Protein AF-A0A960AR47-F1 (afdb_monomer_lite)

Radius of gyration: 12.83 Å; chains: 1; bounding box: 25×30×38 Å

Str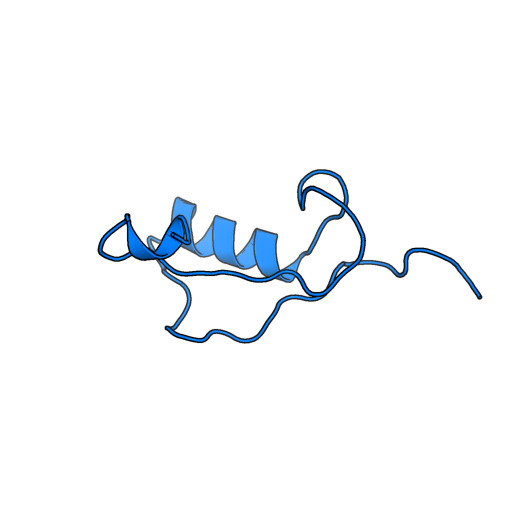ucture (mmCIF, N/CA/C/O backbone):
data_AF-A0A960AR47-F1
#
_entry.id   AF-A0A960AR47-F1
#
loop_
_atom_site.group_PDB
_atom_site.id
_atom_site.type_symbol
_atom_site.label_atom_id
_atom_site.label_alt_id
_atom_site.label_comp_id
_atom_site.label_asym_id
_atom_site.label_entity_id
_atom_site.label_seq_id
_atom_site.pdbx_PDB_ins_code
_atom_site.Cartn_x
_atom_site.Cartn_y
_atom_site.Cartn_z
_atom_site.occupancy
_atom_site.B_iso_or_equiv
_atom_site.auth_seq_id
_atom_site.auth_comp_id
_atom_site.auth_asym_id
_atom_site.auth_atom_id
_atom_site.pdbx_PDB_model_num
ATOM 1 N N . VAL A 1 1 ? -3.088 -19.719 8.012 1.00 58.38 1 VAL A N 1
ATOM 2 C CA . VAL A 1 1 ? -4.091 -18.634 8.182 1.00 58.38 1 VAL A CA 1
ATOM 3 C C . VAL A 1 1 ? -3.510 -17.355 7.595 1.00 58.38 1 VAL A C 1
ATOM 5 O O . VAL A 1 1 ? -2.335 -17.109 7.821 1.00 58.38 1 VAL A O 1
ATOM 8 N N . ALA A 1 2 ? -4.267 -16.578 6.815 1.00 85.56 2 ALA A N 1
ATOM 9 C CA . ALA A 1 2 ? -3.770 -15.311 6.263 1.00 85.56 2 ALA A CA 1
ATOM 10 C C . ALA A 1 2 ? -3.620 -14.252 7.371 1.00 85.56 2 ALA A C 1
ATOM 12 O O . ALA A 1 2 ? -4.550 -14.075 8.158 1.00 85.56 2 ALA A O 1
ATOM 13 N N . ALA A 1 3 ? -2.493 -13.529 7.410 1.00 88.81 3 ALA A N 1
ATOM 14 C CA . ALA A 1 3 ? -2.188 -12.543 8.458 1.00 88.81 3 ALA A CA 1
ATOM 15 C C . ALA A 1 3 ? -3.288 -11.478 8.633 1.00 88.81 3 ALA A C 1
ATOM 17 O O . ALA A 1 3 ? -3.640 -11.128 9.755 1.00 88.81 3 ALA A O 1
ATOM 18 N N . SER A 1 4 ? -3.918 -11.035 7.540 1.00 87.88 4 SER A N 1
ATOM 19 C CA . SER A 1 4 ? -5.022 -10.065 7.575 1.00 87.88 4 SER A CA 1
ATOM 20 C C . SER A 1 4 ? -6.260 -10.546 8.341 1.00 87.88 4 SER A C 1
ATOM 22 O O . SER A 1 4 ? -7.032 -9.721 8.817 1.00 87.88 4 SER A O 1
ATOM 24 N N . ARG A 1 5 ? -6.460 -11.863 8.490 1.00 88.81 5 ARG A N 1
ATOM 25 C CA . ARG A 1 5 ? -7.578 -12.433 9.263 1.00 88.81 5 ARG A CA 1
ATOM 26 C C . ARG A 1 5 ? -7.294 -12.492 10.764 1.00 88.81 5 ARG A C 1
ATOM 28 O O . ARG A 1 5 ? -8.229 -12.664 11.536 1.00 88.81 5 ARG A O 1
ATOM 35 N N . LEU A 1 6 ? -6.029 -12.360 11.165 1.00 94.81 6 LEU A N 1
ATOM 36 C CA . LEU A 1 6 ? -5.599 -12.387 12.565 1.00 94.81 6 LEU A CA 1
ATOM 37 C C . LEU A 1 6 ? -5.633 -10.998 13.221 1.00 94.81 6 LEU A C 1
ATOM 39 O O . LEU A 1 6 ? -5.487 -10.899 14.433 1.00 94.81 6 LEU A O 1
ATOM 43 N N . LEU A 1 7 ? -5.825 -9.934 12.434 1.00 92.44 7 LEU A N 1
ATOM 44 C CA . LEU A 1 7 ? -5.775 -8.543 12.884 1.00 92.44 7 LEU A CA 1
ATOM 45 C C . LEU A 1 7 ? -7.153 -7.881 12.704 1.00 92.44 7 LEU A C 1
ATOM 47 O O . LEU A 1 7 ? -7.487 -7.450 11.593 1.00 92.44 7 LEU A O 1
ATOM 51 N N . PRO A 1 8 ? -7.981 -7.796 13.766 1.00 90.75 8 PRO A N 1
ATOM 52 C CA . PRO A 1 8 ? -9.288 -7.153 13.698 1.00 90.75 8 PRO A CA 1
ATOM 53 C C . PRO A 1 8 ? -9.176 -5.718 13.176 1.00 90.75 8 PRO A C 1
ATOM 55 O O . PRO A 1 8 ? -8.367 -4.928 13.648 1.00 90.75 8 PRO A O 1
ATOM 58 N N . GLY A 1 9 ? -9.988 -5.378 12.176 1.00 89.50 9 GLY A N 1
ATOM 59 C CA . GLY A 1 9 ? -10.002 -4.033 11.598 1.00 89.50 9 GLY A CA 1
ATOM 60 C C . GLY A 1 9 ? -8.948 -3.767 10.518 1.00 89.50 9 GLY A C 1
ATOM 61 O O . GLY A 1 9 ? -9.049 -2.726 9.867 1.00 89.50 9 GLY A O 1
ATOM 62 N N . ALA A 1 10 ? -8.031 -4.701 10.234 1.00 92.88 10 ALA A N 1
ATOM 63 C CA . ALA A 1 10 ? -7.080 -4.566 9.131 1.00 92.88 10 ALA A CA 1
ATOM 64 C C . ALA A 1 10 ? -7.777 -4.422 7.760 1.00 92.88 10 ALA A C 1
ATOM 66 O O . ALA A 1 10 ? -8.938 -4.810 7.558 1.00 92.88 10 ALA A O 1
ATOM 67 N N . ARG A 1 11 ? -7.063 -3.845 6.787 1.00 94.12 11 ARG A N 1
ATOM 68 C CA . ARG A 1 11 ? -7.469 -3.794 5.375 1.00 94.12 11 ARG A CA 1
ATOM 69 C C . ARG A 1 11 ? -6.373 -4.409 4.522 1.00 94.12 11 ARG A C 1
ATOM 71 O O . ARG A 1 11 ? -5.211 -4.046 4.661 1.00 94.12 11 ARG A O 1
ATOM 78 N N . LEU A 1 12 ? -6.757 -5.336 3.651 1.00 94.00 12 LEU A N 1
ATOM 79 C CA . LEU A 1 12 ? -5.845 -5.928 2.682 1.00 94.00 12 LEU A CA 1
ATOM 80 C C . LEU A 1 12 ? -5.689 -4.980 1.491 1.00 94.00 12 LEU A C 1
ATOM 82 O O . LEU A 1 12 ? -6.682 -4.495 0.950 1.00 94.00 12 LEU A O 1
ATOM 86 N N . ILE A 1 13 ? -4.443 -4.739 1.099 1.00 94.81 13 ILE A N 1
ATOM 87 C CA . ILE A 1 13 ? -4.080 -4.076 -0.149 1.00 94.81 13 ILE A CA 1
ATOM 88 C C . ILE A 1 13 ? -3.250 -5.085 -0.935 1.00 94.81 13 ILE A C 1
ATOM 90 O O . ILE A 1 13 ? -2.259 -5.594 -0.414 1.00 94.81 13 ILE A O 1
ATOM 94 N N . THR A 1 14 ? -3.657 -5.367 -2.165 1.00 94.81 14 THR A N 1
ATOM 95 C CA . THR A 1 14 ? -2.937 -6.262 -3.071 1.00 94.81 14 THR A CA 1
ATOM 96 C C . THR A 1 14 ? -2.195 -5.428 -4.106 1.00 94.81 14 THR A C 1
ATOM 98 O O . THR A 1 14 ? -2.765 -4.477 -4.648 1.00 94.81 14 THR A O 1
ATOM 101 N N . VAL A 1 15 ? -0.938 -5.778 -4.379 1.00 95.69 15 VAL A N 1
ATOM 102 C CA . VAL A 1 15 ? -0.246 -5.358 -5.601 1.00 95.69 15 VAL A CA 1
ATOM 103 C C . VAL A 1 15 ? -0.317 -6.520 -6.572 1.00 95.69 15 VAL A C 1
ATOM 105 O O . VAL A 1 15 ? 0.237 -7.580 -6.296 1.00 95.69 15 VAL A O 1
ATOM 108 N N . ASP A 1 16 ? -1.009 -6.313 -7.679 1.00 95.12 16 ASP A N 1
ATOM 109 C CA . ASP A 1 16 ? -0.969 -7.209 -8.821 1.00 95.12 16 ASP A C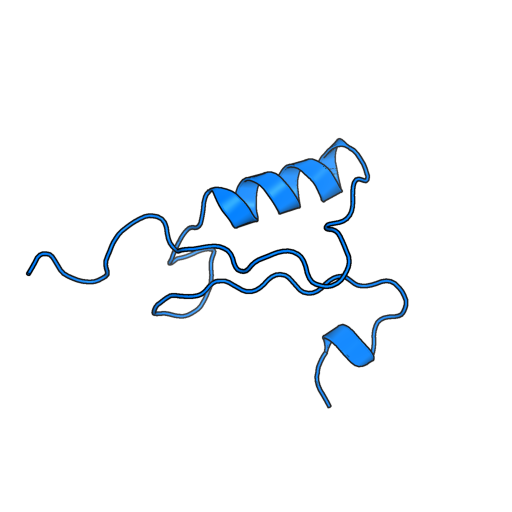A 1
ATOM 110 C C . ASP A 1 16 ? 0.256 -6.836 -9.669 1.00 95.12 16 ASP A C 1
ATOM 112 O O . ASP A 1 16 ? 0.356 -5.742 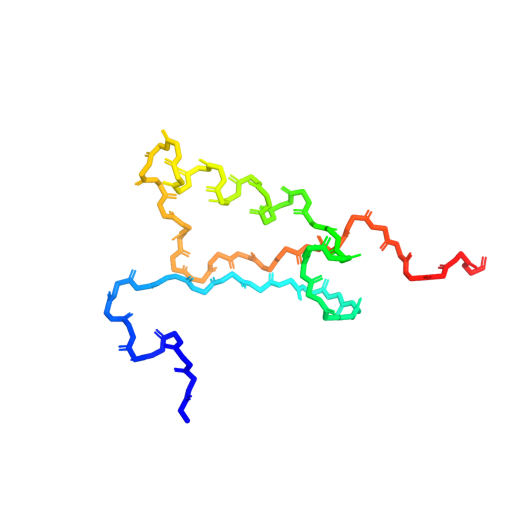-10.237 1.00 95.12 16 ASP A O 1
ATOM 116 N N . GLY A 1 17 ? 1.265 -7.700 -9.611 1.00 92.38 17 GLY A N 1
ATOM 117 C CA . GLY A 1 17 ? 2.597 -7.435 -10.130 1.00 92.38 17 GLY A CA 1
ATOM 118 C C . GLY A 1 17 ? 3.588 -8.559 -9.826 1.00 92.38 17 GLY A C 1
ATOM 119 O O . GLY A 1 17 ? 3.258 -9.575 -9.219 1.00 92.38 17 GLY A O 1
ATOM 120 N N . TYR A 1 18 ? 4.830 -8.361 -10.252 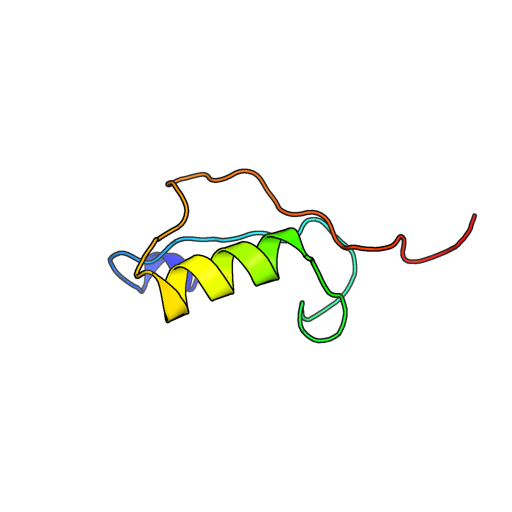1.00 92.19 18 TYR A N 1
ATOM 121 C CA . TYR A 1 18 ? 5.924 -9.320 -10.201 1.00 92.19 18 TYR A CA 1
ATOM 122 C C . TYR A 1 18 ? 6.986 -8.880 -9.188 1.00 92.19 18 TYR A C 1
ATOM 124 O O . TYR A 1 18 ? 7.567 -7.805 -9.320 1.00 92.19 18 TYR A O 1
ATOM 132 N N . GLY A 1 19 ? 7.285 -9.731 -8.204 1.00 88.75 19 GLY A N 1
ATOM 133 C CA . GLY A 1 19 ? 8.383 -9.536 -7.248 1.00 88.75 19 GLY A CA 1
ATOM 134 C C . GLY A 1 19 ? 7.949 -9.515 -5.780 1.00 88.75 19 GLY A C 1
ATOM 135 O O . GLY A 1 19 ? 6.772 -9.630 -5.451 1.00 88.75 19 GLY A O 1
ATOM 136 N N . HIS A 1 20 ? 8.928 -9.379 -4.885 1.00 92.62 20 HIS A N 1
ATOM 137 C CA . HIS A 1 20 ? 8.733 -9.251 -3.440 1.00 92.62 20 HIS A CA 1
ATOM 138 C C . HIS A 1 20 ? 9.814 -8.312 -2.884 1.00 92.62 20 HIS A C 1
ATOM 140 O O . HIS A 1 20 ? 10.995 -8.604 -3.035 1.00 92.62 20 HIS A O 1
ATOM 146 N N . THR A 1 21 ? 9.515 -7.168 -2.266 1.00 92.56 21 THR A N 1
ATOM 147 C CA . THR A 1 21 ? 8.240 -6.577 -1.785 1.00 92.56 21 THR A CA 1
ATOM 148 C C . THR A 1 21 ? 7.944 -5.243 -2.514 1.00 92.56 21 THR A C 1
ATOM 150 O O . THR A 1 21 ? 8.755 -4.818 -3.334 1.00 92.56 21 THR A O 1
ATOM 153 N N . GLU A 1 22 ? 6.813 -4.567 -2.243 1.00 93.44 22 GLU A N 1
ATOM 154 C CA . GLU A 1 22 ? 6.476 -3.234 -2.798 1.00 93.44 22 GLU A CA 1
ATOM 155 C C . GLU A 1 22 ? 7.611 -2.214 -2.630 1.00 93.44 22 GLU A C 1
ATOM 157 O O . GLU A 1 22 ? 7.818 -1.388 -3.511 1.00 93.44 22 GLU A O 1
ATOM 162 N N . LEU A 1 23 ? 8.425 -2.339 -1.576 1.00 89.38 23 LEU A N 1
ATOM 163 C CA . LEU A 1 23 ? 9.606 -1.496 -1.378 1.00 89.38 23 LEU A CA 1
ATOM 164 C C . LEU A 1 23 ? 10.586 -1.545 -2.568 1.00 89.38 23 LEU A C 1
ATOM 166 O O . LEU A 1 23 ? 11.187 -0.532 -2.912 1.00 89.38 23 LEU A O 1
ATOM 170 N N . ALA A 1 24 ? 10.749 -2.718 -3.188 1.00 90.44 24 ALA A N 1
ATOM 171 C CA . ALA A 1 24 ? 11.631 -2.935 -4.337 1.00 90.44 24 ALA A CA 1
ATOM 172 C C . ALA A 1 24 ? 10.879 -2.951 -5.682 1.00 90.44 24 ALA A C 1
ATOM 174 O O . ALA A 1 24 ? 11.485 -2.708 -6.722 1.00 90.44 24 ALA A O 1
ATOM 175 N N . ASN A 1 25 ? 9.568 -3.215 -5.669 1.00 91.94 25 ASN A N 1
ATOM 176 C CA . ASN A 1 25 ? 8.686 -3.134 -6.834 1.00 91.94 25 ASN A CA 1
ATOM 177 C C . ASN A 1 25 ? 7.554 -2.123 -6.567 1.00 91.94 25 ASN A C 1
ATOM 179 O O . ASN A 1 25 ? 6.456 -2.514 -6.154 1.00 91.94 25 ASN A O 1
ATOM 183 N N . PRO A 1 26 ? 7.820 -0.819 -6.750 1.00 94.00 26 PRO A N 1
ATOM 184 C CA . PRO A 1 26 ? 6.970 0.229 -6.212 1.00 94.00 26 PRO A CA 1
ATOM 185 C C . PRO A 1 26 ? 5.614 0.312 -6.911 1.00 94.00 26 PRO A C 1
ATOM 187 O O . PRO A 1 26 ? 5.491 0.145 -8.131 1.00 94.00 26 PRO A O 1
ATOM 190 N N . SER A 1 27 ? 4.600 0.692 -6.134 1.00 97.19 27 SER A N 1
ATOM 191 C CA . SER A 1 27 ? 3.263 1.012 -6.631 1.00 97.19 27 SER A CA 1
ATOM 192 C C . SER A 1 27 ? 2.792 2.353 -6.072 1.00 97.19 27 SER A C 1
ATOM 194 O O . SER A 1 27 ?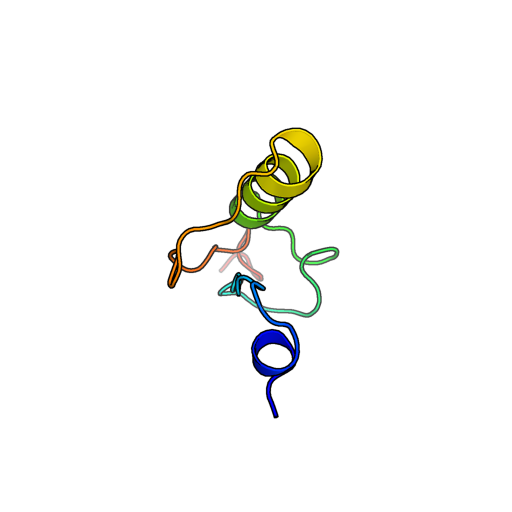 2.499 2.492 -4.884 1.00 97.19 27 SER A O 1
ATOM 196 N N . LYS A 1 28 ? 2.619 3.350 -6.949 1.00 97.69 28 LYS A N 1
ATOM 197 C CA . LYS A 1 28 ? 2.062 4.669 -6.591 1.00 97.69 28 LYS A CA 1
ATOM 198 C C . LYS A 1 28 ? 0.697 4.543 -5.909 1.00 97.69 28 LYS A C 1
ATOM 200 O O . LYS A 1 28 ? 0.404 5.293 -4.983 1.00 97.69 28 LYS A O 1
ATOM 205 N N . CYS A 1 29 ? -0.115 3.574 -6.334 1.00 97.44 29 CYS A N 1
ATOM 206 C CA . CYS A 1 29 ? -1.414 3.278 -5.731 1.00 97.44 29 CYS A CA 1
ATOM 207 C C . CYS A 1 29 ? -1.280 2.815 -4.271 1.00 97.44 29 CYS A C 1
ATOM 209 O O . CYS A 1 29 ? -2.022 3.295 -3.411 1.00 97.44 29 CYS A O 1
ATOM 211 N N . VAL A 1 30 ? -0.316 1.937 -3.963 1.00 97.25 30 VAL A N 1
ATOM 212 C CA . VAL A 1 30 ? -0.048 1.518 -2.576 1.00 97.25 30 VAL A CA 1
ATOM 213 C C . VAL A 1 30 ? 0.489 2.678 -1.757 1.00 97.25 30 VAL A C 1
ATOM 215 O O . VAL A 1 30 ? -0.041 2.944 -0.682 1.00 97.25 30 VAL A O 1
ATOM 218 N N . GLN A 1 31 ? 1.470 3.413 -2.281 1.00 97.44 31 GLN A N 1
ATOM 219 C CA . GLN A 1 31 ? 2.076 4.546 -1.577 1.00 97.44 31 GLN A CA 1
ATOM 220 C C . GLN A 1 31 ? 1.041 5.614 -1.212 1.00 97.44 31 GLN A C 1
ATOM 222 O O . GLN A 1 31 ? 1.049 6.118 -0.092 1.00 97.44 31 GLN A O 1
ATOM 227 N N . GLN A 1 32 ? 0.085 5.899 -2.101 1.00 97.69 32 GLN A N 1
ATOM 228 C CA . GLN A 1 32 ? -1.034 6.794 -1.794 1.00 97.69 32 GLN A CA 1
ATOM 229 C C . GLN A 1 32 ? -1.939 6.250 -0.683 1.00 97.69 32 GLN A C 1
ATOM 231 O O . GLN A 1 32 ? -2.340 7.012 0.191 1.00 97.69 32 GLN A O 1
ATOM 236 N N . ARG A 1 33 ? -2.247 4.945 -0.673 1.00 97.12 33 ARG A N 1
ATOM 237 C CA . ARG A 1 33 ? -3.057 4.327 0.394 1.00 97.12 33 ARG A CA 1
ATOM 238 C C . ARG A 1 33 ? -2.327 4.302 1.736 1.00 97.12 33 ARG A C 1
ATOM 240 O O . ARG A 1 33 ? -2.963 4.514 2.763 1.00 97.12 33 ARG A O 1
ATOM 247 N N . LEU A 1 34 ? -1.013 4.076 1.730 1.00 96.19 34 LEU A N 1
ATOM 248 C CA . LEU A 1 34 ? -0.181 4.165 2.929 1.00 96.19 34 LEU A CA 1
ATOM 249 C C . LEU A 1 34 ? -0.132 5.603 3.450 1.00 96.19 34 LEU A C 1
ATOM 251 O O . LEU A 1 34 ? -0.347 5.818 4.637 1.00 96.19 34 LEU A O 1
ATOM 255 N N . ALA A 1 35 ? 0.074 6.587 2.573 1.00 97.94 35 ALA A N 1
ATOM 256 C CA . ALA A 1 35 ? 0.053 7.998 2.950 1.00 97.94 35 ALA A CA 1
ATOM 257 C C . ALA A 1 35 ? -1.316 8.420 3.510 1.00 97.94 35 ALA A C 1
ATOM 259 O O . ALA A 1 35 ? -1.375 9.071 4.547 1.00 97.94 35 ALA A O 1
ATOM 260 N N . ASP A 1 36 ? -2.420 8.015 2.875 1.00 98.00 36 ASP A N 1
ATOM 261 C CA . ASP A 1 36 ? -3.776 8.264 3.383 1.00 98.00 36 ASP A CA 1
ATOM 262 C C . ASP A 1 36 ? -3.994 7.617 4.767 1.00 98.00 36 ASP A C 1
ATOM 264 O O . ASP A 1 36 ? -4.588 8.246 5.642 1.00 98.00 36 ASP A O 1
ATOM 268 N N . TYR A 1 37 ? -3.482 6.404 5.000 1.00 97.06 37 TYR A N 1
ATOM 269 C CA . TYR A 1 37 ? -3.567 5.748 6.307 1.00 97.06 37 TYR A CA 1
ATOM 270 C C . TYR A 1 37 ? -2.737 6.476 7.372 1.00 97.06 37 TYR A C 1
ATOM 272 O O . TYR A 1 37 ? -3.278 6.882 8.394 1.00 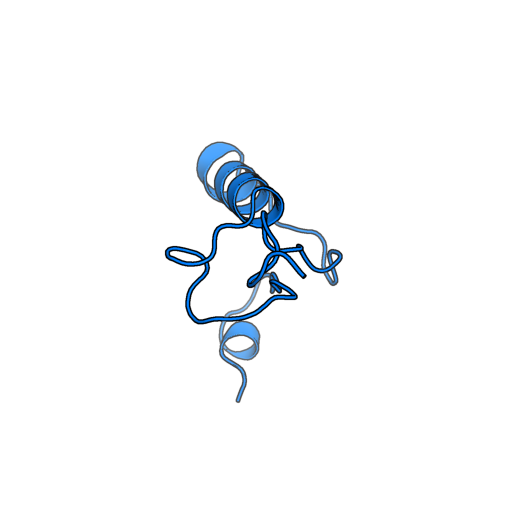97.06 37 TYR A O 1
ATOM 280 N N . PHE A 1 38 ? -1.442 6.689 7.124 1.00 97.81 38 PHE A N 1
ATOM 281 C CA . PHE A 1 38 ? -0.533 7.249 8.126 1.00 97.81 38 PHE A CA 1
ATOM 282 C C . PHE A 1 38 ? -0.758 8.738 8.393 1.00 97.81 38 PHE A C 1
ATOM 284 O O . PHE A 1 38 ? -0.539 9.189 9.512 1.00 97.81 38 PHE A O 1
ATOM 291 N N . LEU A 1 39 ? -1.164 9.508 7.380 1.00 98.56 39 LEU A N 1
ATOM 292 C CA . LEU A 1 39 ? -1.263 10.967 7.489 1.00 98.56 39 LEU A CA 1
ATOM 293 C C . LEU A 1 39 ? -2.696 11.462 7.690 1.00 98.56 39 LEU A C 1
ATOM 295 O O . LEU A 1 39 ? -2.880 12.590 8.139 1.00 98.56 39 LEU A O 1
ATOM 299 N N . LYS A 1 40 ? -3.709 10.669 7.317 1.00 98.19 40 LYS A N 1
ATOM 300 C CA . LYS A 1 40 ? -5.120 11.100 7.338 1.00 98.19 40 LYS A CA 1
ATOM 301 C C . LYS A 1 40 ? -6.044 10.134 8.076 1.00 98.19 40 LYS A C 1
ATOM 303 O O . LYS A 1 40 ? -7.257 10.308 7.989 1.00 98.19 40 LYS A O 1
ATOM 308 N N . ASP A 1 41 ? -5.492 9.109 8.727 1.00 97.00 41 ASP A N 1
ATOM 309 C CA . ASP A 1 41 ? -6.242 8.040 9.401 1.00 97.00 41 ASP A CA 1
ATOM 310 C C . ASP A 1 41 ? -7.324 7.404 8.502 1.00 97.00 41 ASP A C 1
ATOM 312 O O . ASP A 1 41 ? -8.413 7.007 8.922 1.00 97.00 41 ASP A O 1
ATOM 316 N N . LYS A 1 42 ? -7.048 7.342 7.192 1.00 97.12 42 LYS A N 1
ATOM 317 C CA . LYS A 1 42 ? -8.017 6.896 6.193 1.00 97.12 42 LYS A CA 1
ATOM 318 C C . LYS A 1 42 ? -7.672 5.502 5.700 1.00 97.12 42 LYS A C 1
ATOM 320 O O . LYS A 1 42 ? -6.745 5.293 4.920 1.00 97.12 42 LYS A O 1
ATOM 325 N N . LEU A 1 43 ? -8.498 4.540 6.097 1.00 95.56 43 LEU A N 1
ATOM 326 C CA . LEU A 1 43 ? -8.384 3.160 5.646 1.00 95.56 43 LEU A CA 1
ATOM 327 C C . LEU A 1 43 ? -8.895 2.965 4.205 1.00 95.56 43 LEU A C 1
ATOM 329 O O . LEU A 1 43 ? -9.907 3.560 3.814 1.00 95.56 43 LEU A O 1
ATOM 333 N N . PRO A 1 44 ? -8.285 2.051 3.426 1.00 94.62 44 PRO A N 1
ATOM 334 C CA . PRO A 1 44 ? -8.885 1.562 2.192 1.00 94.62 44 PRO A CA 1
ATOM 335 C C . PRO A 1 44 ? -10.281 0.975 2.441 1.00 94.62 44 PRO A C 1
ATOM 337 O O . PRO A 1 44 ? -10.560 0.374 3.488 1.00 94.62 44 PRO A O 1
ATOM 340 N N . LYS A 1 45 ? -11.166 1.097 1.445 1.00 93.12 45 LYS A N 1
ATOM 341 C CA . LYS A 1 45 ? -12.459 0.401 1.464 1.00 93.12 45 LYS A CA 1
ATOM 342 C C . LYS A 1 45 ? -12.230 -1.109 1.600 1.00 93.12 45 LYS A C 1
ATOM 344 O O . LYS A 1 45 ? -11.226 -1.643 1.128 1.00 93.12 45 LYS A O 1
ATOM 349 N N . ARG A 1 46 ? -13.176 -1.811 2.230 1.00 90.88 46 ARG A N 1
ATOM 350 C CA . ARG A 1 46 ? -13.197 -3.280 2.168 1.00 90.88 46 ARG A CA 1
ATOM 351 C C . ARG A 1 46 ? -13.315 -3.672 0.692 1.00 90.88 46 ARG A C 1
ATOM 353 O O . ARG A 1 46 ? -14.158 -3.112 -0.002 1.00 90.88 46 ARG A O 1
ATOM 360 N N . ASN A 1 47 ? -12.453 -4.578 0.235 1.00 89.69 47 ASN A N 1
ATOM 361 C CA . ASN A 1 47 ? -12.342 -4.983 -1.172 1.00 89.69 47 ASN A CA 1
ATOM 362 C C . ASN A 1 47 ? -11.969 -3.822 -2.112 1.00 89.69 47 ASN A C 1
ATOM 364 O O . ASN A 1 47 ? -12.488 -3.721 -3.221 1.00 89.69 47 ASN A O 1
ATOM 368 N N . ALA A 1 48 ? -11.109 -2.906 -1.655 1.00 92.75 48 ALA A N 1
ATOM 369 C CA . ALA A 1 48 ? -10.528 -1.910 -2.544 1.00 92.75 48 ALA A CA 1
ATOM 370 C C . ALA A 1 48 ? -9.858 -2.613 -3.743 1.00 92.75 48 ALA A C 1
ATOM 372 O O . ALA A 1 48 ? -9.212 -3.637 -3.527 1.00 92.75 48 ALA A O 1
ATOM 373 N N . PRO A 1 49 ? -9.969 -2.065 -4.968 1.00 96.38 49 PRO A N 1
ATOM 374 C CA . PRO A 1 49 ? -9.347 -2.658 -6.147 1.00 96.38 49 PRO A CA 1
ATOM 375 C C . PRO A 1 49 ? -7.849 -2.887 -5.956 1.00 96.38 49 PRO A C 1
ATOM 377 O O . PRO A 1 49 ? -7.191 -2.123 -5.231 1.00 96.38 49 PRO A O 1
ATOM 380 N N . ASP A 1 50 ? -7.319 -3.891 -6.642 1.00 96.62 50 ASP A N 1
ATOM 381 C CA . ASP A 1 50 ? -5.893 -4.189 -6.629 1.00 96.62 50 ASP A CA 1
ATOM 382 C C . ASP A 1 50 ? -5.095 -3.020 -7.221 1.00 96.62 50 ASP A C 1
ATOM 384 O O . ASP A 1 50 ? -5.534 -2.313 -8.134 1.00 96.62 50 ASP A O 1
ATOM 388 N N . CYS A 1 51 ? -3.923 -2.776 -6.646 1.00 96.94 51 CYS A N 1
ATOM 389 C CA . CYS A 1 51 ? -2.978 -1.796 -7.151 1.00 96.94 51 CYS A CA 1
ATOM 390 C C . CYS A 1 51 ? -2.070 -2.457 -8.188 1.00 96.94 51 CYS A C 1
ATOM 392 O O . CYS A 1 51 ? -1.661 -3.596 -8.014 1.00 96.94 51 CYS A O 1
ATOM 394 N N . GLN A 1 52 ? -1.701 -1.726 -9.233 1.00 96.69 52 GLN A N 1
ATOM 395 C CA . GLN A 1 52 ? -0.723 -2.191 -10.217 1.00 96.69 52 GLN A CA 1
ATOM 396 C C . GLN A 1 52 ? 0.678 -1.703 -9.833 1.00 96.69 52 GLN A C 1
ATOM 398 O O . GLN A 1 52 ? 0.821 -0.633 -9.222 1.00 96.69 52 GLN A O 1
ATOM 403 N N . GLN A 1 53 ? 1.715 -2.460 -10.187 1.00 95.75 53 GLN A N 1
ATOM 404 C CA . GLN A 1 53 ? 3.093 -1.959 -10.123 1.00 95.75 53 GLN A CA 1
ATOM 405 C C . GLN A 1 53 ? 3.310 -0.792 -11.099 1.00 95.75 53 GLN A C 1
ATOM 407 O O . GLN A 1 53 ? 2.614 -0.665 -12.107 1.00 95.75 53 GLN A O 1
ATOM 412 N N . ASN A 1 54 ? 4.281 0.074 -10.811 1.00 95.81 54 ASN A N 1
ATOM 413 C CA . ASN A 1 54 ? 4.496 1.291 -11.600 1.00 95.81 54 ASN A CA 1
ATOM 414 C C . ASN A 1 54 ? 4.976 1.029 -13.033 1.00 95.81 54 ASN A C 1
ATOM 416 O O . ASN A 1 54 ? 4.642 1.784 -13.944 1.00 95.81 54 ASN A O 1
ATOM 420 N N . THR A 1 55 ? 5.797 0.000 -13.222 1.00 92.50 55 THR A N 1
ATOM 421 C CA . THR A 1 55 ? 6.478 -0.293 -14.488 1.00 92.50 55 THR A CA 1
ATOM 422 C C . THR A 1 55 ? 6.398 -1.775 -14.783 1.00 92.50 55 THR A C 1
ATOM 424 O O . THR A 1 55 ? 6.358 -2.570 -13.857 1.00 92.50 55 THR A O 1
ATOM 427 N N . LYS A 1 56 ? 6.414 -2.183 -16.053 1.00 89.81 56 LYS A N 1
ATOM 428 C CA . LYS A 1 56 ? 6.501 -3.606 -16.423 1.00 89.81 56 LYS A CA 1
ATOM 429 C C . LYS A 1 56 ? 7.874 -4.186 -16.042 1.00 89.81 56 LYS A C 1
ATOM 431 O O . LYS A 1 56 ? 8.840 -3.426 -16.005 1.00 89.81 56 LYS A O 1
ATOM 436 N N . PRO A 1 57 ? 7.980 -5.503 -15.789 1.00 85.25 57 PRO A N 1
ATOM 437 C CA . PRO A 1 57 ? 9.258 -6.118 -15.431 1.00 85.25 57 PRO A CA 1
ATOM 438 C C . PRO A 1 57 ? 10.262 -6.127 -16.595 1.00 85.25 57 PRO A C 1
ATOM 440 O O . PRO A 1 57 ? 11.461 -6.030 -16.361 1.00 85.25 57 PRO A O 1
ATOM 443 N N . PHE A 1 58 ? 9.782 -6.189 -17.841 1.00 85.19 58 PHE A N 1
ATOM 444 C CA . PHE A 1 58 ? 10.611 -6.185 -19.046 1.00 85.19 58 PHE A CA 1
ATOM 445 C C . PHE A 1 58 ? 10.000 -5.255 -20.100 1.00 85.19 58 PHE A C 1
ATOM 447 O O . PHE A 1 58 ? 8.773 -5.192 -20.241 1.00 85.19 58 PHE A O 1
ATOM 454 N N . ALA A 1 59 ? 10.851 -4.534 -20.833 1.00 77.81 59 ALA A N 1
ATOM 455 C CA . ALA A 1 59 ? 10.465 -3.906 -22.090 1.00 77.81 59 ALA A CA 1
ATOM 456 C C . ALA A 1 59 ? 10.434 -5.027 -23.134 1.00 77.81 59 ALA A C 1
ATOM 458 O O . ALA A 1 59 ? 11.469 -5.633 -23.395 1.00 77.81 59 ALA A O 1
ATOM 459 N N . GLY A 1 60 ? 9.236 -5.385 -23.595 1.00 62.38 60 GLY A N 1
ATOM 460 C CA . GLY A 1 60 ? 9.073 -6.366 -24.671 1.00 62.38 60 GLY A CA 1
ATOM 461 C C . GLY A 1 60 ? 9.676 -5.894 -25.984 1.00 62.38 60 GLY A C 1
ATOM 462 O O . GLY A 1 60 ? 9.961 -4.679 -26.100 1.00 62.38 60 GLY A O 1
#

Sequence (60 aa):
VAASRLLPGARLITVDGYGHTELANPSKCVQQRLADYFLKDKLPKRNAPDCQQNTKPFAG

Secondary structure (DSSP, 8-state):
--HHHHSTT-----EESSSS-TTTS--HHHHHHHHHHHHH--PPPTTPPPEEPSS-SS--

Foldseek 3Di:
DDPQVVDPPDADAAEPADDPDCVVQPFPVVVVQVCCCPPVVDHADHCHDHTYGPDHPDDD

pLDDT: mean 92.39, std 7.18, range [58.38, 98.56]